Protein AF-A0A3B8NNG0-F1 (afdb_monomer_lite)

Structure (mmCIF, N/CA/C/O backbone):
data_AF-A0A3B8NNG0-F1
#
_entry.id   AF-A0A3B8NNG0-F1
#
loop_
_atom_site.group_PDB
_atom_site.id
_atom_site.type_symbol
_atom_site.label_atom_id
_atom_site.label_alt_id
_atom_site.label_comp_id
_atom_site.label_asym_id
_atom_site.label_entity_id
_atom_site.label_seq_id
_atom_site.pdbx_PDB_ins_code
_atom_site.Cartn_x
_atom_site.Cartn_y
_atom_site.Cartn_z
_atom_site.occupancy
_atom_site.B_iso_or_equiv
_atom_site.auth_seq_id
_atom_site.auth_comp_id
_atom_site.auth_asym_id
_atom_site.auth_atom_id
_atom_site.pdbx_PDB_model_num
ATOM 1 N N . MET A 1 1 ? 41.435 -42.156 -86.655 1.00 49.59 1 MET A N 1
ATOM 2 C CA . MET A 1 1 ? 41.659 -40.723 -86.369 1.00 49.59 1 MET A CA 1
ATOM 3 C C . MET A 1 1 ? 40.634 -40.320 -85.319 1.00 49.59 1 MET A C 1
ATOM 5 O O . MET A 1 1 ? 39.456 -40.258 -85.636 1.00 49.59 1 MET A O 1
ATOM 9 N N . VAL A 1 2 ? 41.050 -40.229 -84.053 1.00 47.47 2 VAL A N 1
ATOM 10 C CA . VAL A 1 2 ? 40.167 -40.000 -82.895 1.00 47.47 2 VAL A CA 1
ATOM 11 C C . VAL A 1 2 ? 40.320 -38.542 -82.480 1.00 47.47 2 VAL A C 1
ATOM 13 O O . VAL A 1 2 ? 41.427 -38.116 -82.165 1.00 47.47 2 VAL A O 1
ATOM 16 N N . ILE A 1 3 ? 39.230 -37.777 -82.520 1.00 56.38 3 ILE A N 1
ATOM 17 C CA . ILE A 1 3 ? 39.199 -36.381 -82.077 1.00 56.38 3 ILE A CA 1
ATOM 18 C C . ILE A 1 3 ? 38.691 -36.379 -80.633 1.00 56.38 3 ILE A C 1
ATOM 20 O O . ILE A 1 3 ? 37.530 -36.680 -80.375 1.00 56.38 3 ILE A O 1
ATOM 24 N N . VAL A 1 4 ? 39.588 -36.079 -79.694 1.00 58.12 4 VAL A N 1
ATOM 25 C CA . VAL A 1 4 ? 39.275 -35.877 -78.276 1.00 58.12 4 VAL A CA 1
ATOM 26 C C . VAL A 1 4 ? 38.881 -34.412 -78.090 1.00 58.12 4 VAL A C 1
ATOM 28 O O . VAL A 1 4 ? 39.732 -33.528 -78.148 1.00 58.12 4 VAL A O 1
ATOM 31 N N . THR A 1 5 ? 37.597 -34.134 -77.877 1.00 62.53 5 THR A N 1
ATOM 32 C CA . THR A 1 5 ? 37.122 -32.811 -77.447 1.00 62.53 5 THR A CA 1
ATOM 33 C C . THR A 1 5 ? 37.219 -32.706 -75.929 1.00 62.53 5 THR A C 1
ATOM 35 O O . THR A 1 5 ? 36.424 -33.300 -75.201 1.00 62.53 5 THR A O 1
ATOM 38 N N . LEU A 1 6 ? 38.227 -31.970 -75.455 1.00 58.72 6 LEU A N 1
ATOM 39 C CA . LEU A 1 6 ? 38.416 -31.632 -74.047 1.00 58.72 6 LEU A CA 1
ATOM 40 C C . LEU A 1 6 ? 37.311 -30.678 -73.572 1.00 58.72 6 LEU A C 1
ATOM 42 O O . LEU A 1 6 ? 37.131 -29.587 -74.107 1.00 58.72 6 LEU A O 1
ATOM 46 N N . SER A 1 7 ? 36.594 -31.133 -72.547 1.00 64.06 7 SER A N 1
ATOM 47 C CA . SER A 1 7 ? 35.610 -30.396 -71.757 1.00 64.06 7 SER A CA 1
ATOM 48 C C . SER A 1 7 ? 36.259 -29.203 -71.052 1.00 64.06 7 SER A C 1
ATOM 50 O O . SER A 1 7 ? 37.100 -29.384 -70.171 1.00 64.06 7 SER A O 1
ATOM 52 N N . SER A 1 8 ? 35.851 -27.985 -71.402 1.00 58.97 8 SER A N 1
ATOM 53 C CA . SER A 1 8 ? 36.206 -26.766 -70.677 1.00 58.97 8 SER A CA 1
ATOM 54 C C . SER A 1 8 ? 35.234 -26.540 -69.514 1.00 58.97 8 SER A C 1
ATOM 56 O O . SER A 1 8 ? 34.078 -26.164 -69.696 1.00 58.97 8 SER A O 1
ATOM 58 N N . SER A 1 9 ? 35.709 -26.775 -68.292 1.00 57.69 9 SER A N 1
ATOM 59 C CA . SER A 1 9 ? 34.995 -26.420 -67.061 1.00 57.69 9 SER A CA 1
ATOM 60 C C . SER A 1 9 ? 34.896 -24.893 -66.917 1.00 57.69 9 SER A C 1
ATOM 62 O O . SER A 1 9 ? 35.901 -24.209 -67.131 1.00 57.69 9 SER A O 1
ATOM 64 N N . PRO A 1 10 ? 33.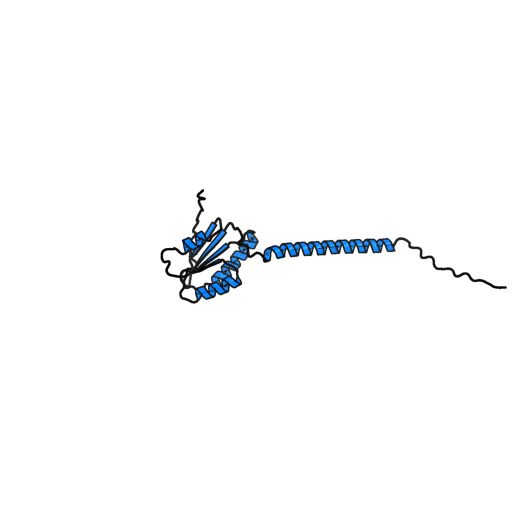743 -24.329 -66.510 1.00 59.00 10 PRO A N 1
ATOM 65 C CA . PRO A 1 10 ? 33.632 -22.900 -66.249 1.00 59.00 10 PRO A CA 1
ATOM 66 C C . PRO A 1 10 ? 34.405 -22.533 -64.977 1.00 59.00 10 PRO A C 1
ATOM 68 O O . PRO A 1 10 ? 34.094 -22.973 -63.869 1.00 59.00 10 PRO A O 1
ATOM 71 N N . THR A 1 11 ? 35.429 -21.704 -65.146 1.00 54.47 11 THR A N 1
ATOM 72 C CA . THR A 1 11 ? 36.164 -21.049 -64.068 1.00 54.47 11 THR A CA 1
ATOM 73 C C . THR A 1 11 ? 35.273 -19.992 -63.416 1.00 54.47 11 THR A C 1
ATOM 75 O O . THR A 1 11 ? 35.027 -18.921 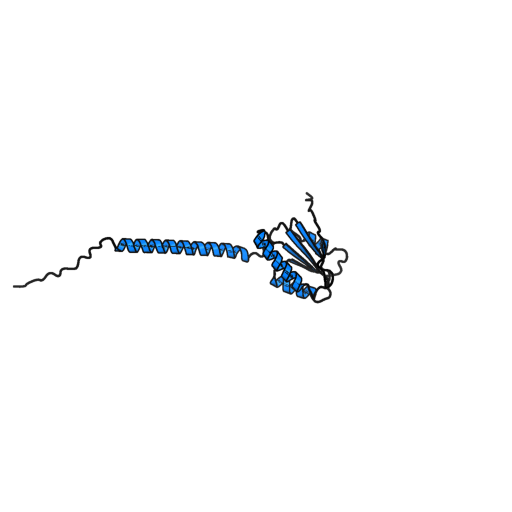-63.967 1.00 54.47 11 THR A O 1
ATOM 78 N N . TYR A 1 12 ? 34.780 -20.289 -62.213 1.00 56.84 12 TYR A N 1
ATOM 79 C CA . TYR A 1 12 ? 34.117 -19.310 -61.355 1.00 56.84 12 TYR A CA 1
ATOM 80 C C . TYR A 1 12 ? 35.138 -18.264 -60.894 1.00 56.84 12 TYR A C 1
ATOM 82 O O . TYR A 1 12 ? 35.870 -18.459 -59.924 1.00 56.84 12 TYR A O 1
ATOM 90 N N . THR A 1 13 ? 35.191 -17.129 -61.585 1.00 54.53 13 THR A N 1
ATOM 91 C CA . THR A 1 13 ? 35.918 -15.947 -61.119 1.00 54.53 13 THR A CA 1
ATOM 92 C C . THR A 1 13 ? 35.142 -15.315 -59.965 1.00 54.53 13 THR A C 1
ATOM 94 O O . THR A 1 13 ? 34.217 -14.524 -60.160 1.00 54.53 13 THR A O 1
ATOM 97 N N . ALA A 1 14 ? 35.512 -15.691 -58.742 1.00 57.53 14 ALA A N 1
ATOM 98 C CA . ALA A 1 14 ? 35.048 -15.089 -57.499 1.00 57.53 14 ALA A CA 1
ATOM 99 C C . ALA A 1 14 ? 35.607 -13.658 -57.352 1.00 57.53 14 ALA A C 1
ATOM 101 O O . ALA A 1 14 ? 36.616 -13.425 -56.694 1.00 57.53 14 ALA A O 1
ATOM 102 N N . GLY A 1 15 ? 34.964 -12.686 -58.001 1.00 57.84 15 GLY A N 1
ATOM 103 C CA . GLY A 1 15 ? 35.331 -11.270 -57.944 1.00 57.84 15 GLY A CA 1
ATOM 104 C C . GLY A 1 15 ? 34.451 -10.467 -56.982 1.00 57.84 15 GLY A C 1
ATOM 105 O O . GLY A 1 15 ? 33.388 -9.989 -57.368 1.00 57.84 15 GLY A O 1
ATOM 106 N N . GLY A 1 16 ? 34.899 -10.304 -55.733 1.00 59.53 16 GLY A N 1
ATOM 107 C CA . GLY A 1 16 ? 34.651 -9.140 -54.858 1.00 59.53 16 GLY A CA 1
ATOM 108 C C . GLY A 1 16 ? 33.242 -8.861 -54.302 1.00 59.53 16 GLY A C 1
ATOM 109 O O . GLY A 1 16 ? 33.132 -8.354 -53.189 1.00 59.53 16 GLY A O 1
ATOM 110 N N . ARG A 1 17 ? 32.152 -9.189 -55.004 1.00 64.06 17 ARG A N 1
ATOM 111 C CA . ARG A 1 17 ? 30.787 -8.813 -54.574 1.00 64.06 17 ARG A CA 1
ATOM 112 C C . ARG A 1 17 ? 30.231 -9.694 -53.454 1.00 64.06 17 ARG A C 1
ATOM 114 O O . ARG A 1 17 ? 29.550 -9.186 -52.571 1.00 64.06 17 ARG A O 1
ATOM 121 N N . GLY A 1 18 ? 30.561 -10.987 -53.445 1.00 70.50 18 GLY A N 1
ATOM 122 C CA . GLY A 1 18 ? 30.072 -11.929 -52.428 1.00 70.50 18 GLY A CA 1
ATOM 123 C C . GLY A 1 18 ? 30.550 -11.599 -51.011 1.00 70.50 18 GLY A C 1
ATOM 124 O O . GLY A 1 18 ? 29.766 -11.663 -50.069 1.00 70.50 18 GLY A O 1
ATOM 125 N N . GLY A 1 19 ? 31.805 -11.157 -50.864 1.00 78.81 19 GLY A N 1
ATOM 126 C CA . GLY A 1 19 ? 32.366 -10.784 -49.561 1.00 78.81 19 GLY A CA 1
ATOM 127 C C . GLY A 1 19 ? 31.661 -9.583 -48.927 1.00 78.81 19 GLY A C 1
ATOM 128 O O . GLY A 1 19 ? 31.424 -9.577 -47.722 1.00 78.81 19 GLY A O 1
ATOM 129 N N . PHE A 1 20 ? 31.245 -8.607 -49.741 1.00 84.06 20 PHE A N 1
ATOM 130 C CA . PHE A 1 20 ? 30.508 -7.436 -49.262 1.00 84.06 20 PHE A CA 1
ATOM 131 C C . PHE A 1 20 ? 29.119 -7.803 -48.720 1.00 84.06 20 PHE A C 1
ATOM 133 O O . PHE A 1 20 ? 28.742 -7.344 -47.645 1.00 84.06 20 PHE A O 1
ATOM 140 N N . PHE A 1 21 ? 28.376 -8.677 -49.410 1.00 84.56 21 PHE A N 1
ATOM 141 C CA . PHE A 1 21 ? 27.069 -9.140 -48.928 1.00 84.56 21 PHE A CA 1
ATOM 142 C C . PHE A 1 21 ? 27.178 -9.952 -47.635 1.00 84.56 21 PHE A C 1
ATOM 144 O O . PHE A 1 21 ? 26.344 -9.796 -46.745 1.00 84.56 21 PHE A O 1
ATOM 151 N N . VAL A 1 22 ? 28.207 -10.792 -47.505 1.00 87.94 22 VAL A N 1
ATOM 152 C CA . VAL A 1 22 ? 28.451 -11.556 -46.271 1.00 87.94 22 VAL A CA 1
ATOM 153 C C . VAL A 1 22 ? 28.799 -10.616 -45.116 1.00 87.94 22 VAL A C 1
ATOM 155 O O . VAL A 1 22 ? 28.235 -10.746 -44.032 1.00 87.94 22 VAL A O 1
ATOM 158 N N . PHE A 1 23 ? 29.658 -9.623 -45.357 1.00 89.75 23 PHE A N 1
ATOM 159 C CA . PHE A 1 23 ? 30.017 -8.620 -44.356 1.00 89.75 23 PHE A CA 1
ATOM 160 C C . PHE A 1 23 ? 28.809 -7.790 -43.899 1.00 89.75 23 PHE A C 1
ATOM 162 O O . PHE A 1 23 ? 28.593 -7.624 -42.700 1.00 89.75 23 PHE A O 1
ATOM 169 N N . LEU A 1 24 ? 27.982 -7.319 -44.837 1.00 93.19 24 LEU A N 1
ATOM 170 C CA . LEU A 1 24 ? 26.783 -6.540 -44.527 1.00 93.19 24 LEU A CA 1
ATOM 171 C C . LEU A 1 24 ? 25.772 -7.347 -43.699 1.00 93.19 24 LEU A C 1
ATOM 173 O O . LEU A 1 24 ? 25.219 -6.823 -42.735 1.00 93.19 24 LEU A O 1
ATOM 177 N N . ASN A 1 25 ? 25.560 -8.624 -44.035 1.00 91.75 25 ASN A N 1
ATOM 178 C CA . ASN A 1 25 ? 24.676 -9.503 -43.266 1.00 91.75 25 ASN A CA 1
ATOM 179 C C . ASN A 1 25 ? 25.205 -9.765 -41.850 1.00 91.75 25 ASN A C 1
ATOM 181 O O . ASN A 1 25 ? 24.426 -9.748 -40.900 1.00 91.75 25 ASN A O 1
ATOM 185 N N . LEU A 1 26 ? 26.519 -9.955 -41.686 1.00 95.50 26 LEU A N 1
ATOM 186 C CA . LEU A 1 26 ? 27.140 -10.103 -40.365 1.00 95.50 26 LEU A CA 1
ATOM 187 C C . LEU A 1 26 ? 26.980 -8.839 -39.514 1.00 95.50 26 LEU A C 1
ATOM 189 O O . LEU A 1 26 ? 26.654 -8.937 -38.332 1.00 95.50 26 LEU A O 1
ATOM 193 N N . LEU A 1 27 ? 27.150 -7.659 -40.115 1.00 96.31 27 LEU A N 1
ATOM 194 C CA . LEU A 1 27 ? 26.943 -6.382 -39.434 1.00 96.31 27 LEU A CA 1
ATOM 195 C C . LEU A 1 27 ? 25.486 -6.223 -38.974 1.00 96.31 27 LEU A C 1
ATOM 197 O O . LEU A 1 27 ? 25.236 -5.865 -37.825 1.00 96.31 27 LEU A O 1
ATOM 201 N N . LEU A 1 28 ? 24.524 -6.541 -39.845 1.00 95.94 28 LEU A N 1
ATOM 202 C CA . LEU A 1 28 ? 23.095 -6.489 -39.524 1.00 95.94 28 LEU A CA 1
ATOM 203 C C . LEU A 1 28 ? 22.722 -7.466 -38.404 1.00 95.94 28 LEU A C 1
ATOM 205 O O . LEU A 1 28 ? 22.000 -7.091 -37.481 1.00 95.94 28 LEU A O 1
ATOM 209 N N . ALA A 1 29 ? 23.252 -8.691 -38.448 1.00 96.50 29 ALA A N 1
ATOM 210 C CA . ALA A 1 29 ? 23.057 -9.682 -37.395 1.00 96.50 29 ALA A CA 1
ATOM 211 C C . ALA A 1 29 ? 23.638 -9.205 -36.053 1.00 96.50 29 ALA A C 1
ATOM 213 O O . ALA A 1 29 ? 22.982 -9.334 -35.019 1.00 96.50 29 ALA A O 1
ATOM 214 N N . ALA A 1 30 ? 24.825 -8.590 -36.059 1.00 96.62 30 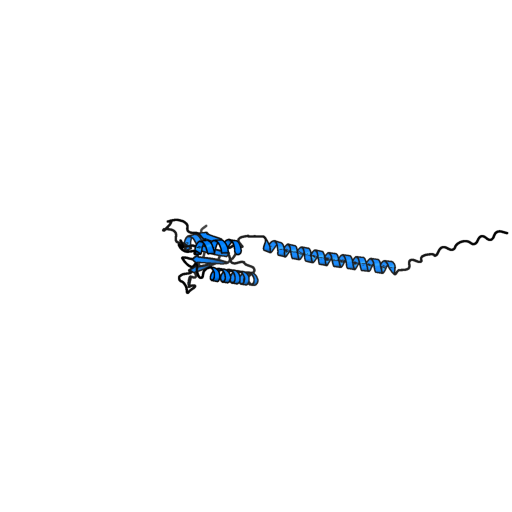ALA A N 1
ATOM 215 C CA . ALA A 1 30 ? 25.432 -8.020 -34.858 1.00 96.62 30 ALA A CA 1
ATOM 216 C C . ALA A 1 30 ? 24.602 -6.856 -34.283 1.00 96.62 30 ALA A C 1
ATOM 218 O O . ALA A 1 30 ? 24.352 -6.814 -33.078 1.00 96.62 30 ALA A O 1
ATOM 219 N N . CYS A 1 31 ? 24.111 -5.948 -35.134 1.00 97.19 31 CYS A N 1
ATOM 220 C CA . CYS A 1 31 ? 23.204 -4.876 -34.718 1.00 97.19 31 CYS A CA 1
ATOM 221 C C . CYS A 1 31 ? 21.900 -5.425 -34.123 1.00 97.19 31 CYS A C 1
ATOM 223 O O . CYS A 1 31 ? 21.453 -4.940 -33.085 1.00 97.19 31 CYS A O 1
ATOM 225 N N . TYR A 1 32 ? 21.312 -6.455 -34.736 1.00 97.31 32 TYR A N 1
ATOM 226 C CA . TYR A 1 32 ? 20.104 -7.097 -34.221 1.00 97.31 32 TYR A CA 1
ATOM 227 C C . TYR A 1 32 ? 20.332 -7.705 -32.830 1.00 97.31 32 TYR A C 1
ATOM 229 O O . TYR A 1 32 ? 19.544 -7.463 -31.917 1.00 97.31 32 TYR A O 1
ATOM 237 N N . LEU A 1 33 ? 21.445 -8.420 -32.632 1.00 96.69 33 LEU A N 1
ATOM 238 C CA . LEU A 1 33 ? 21.804 -8.986 -31.329 1.00 96.69 33 LEU A CA 1
ATOM 239 C C . LEU A 1 33 ? 22.003 -7.906 -30.258 1.00 96.69 33 LEU A C 1
ATOM 241 O O . LEU A 1 33 ? 21.565 -8.102 -29.127 1.00 96.69 33 LEU A O 1
ATOM 245 N N . LEU A 1 34 ? 22.596 -6.757 -30.600 1.00 96.19 34 LEU A N 1
ATOM 246 C CA . LEU A 1 34 ? 22.741 -5.627 -29.674 1.00 96.19 34 LEU A CA 1
ATOM 247 C C . LEU A 1 34 ? 21.390 -5.044 -29.247 1.00 96.19 34 LEU A C 1
ATOM 249 O O . LEU A 1 34 ? 21.195 -4.763 -28.065 1.00 96.19 34 LEU A O 1
ATOM 253 N N . VAL A 1 35 ? 20.450 -4.890 -30.184 1.00 96.75 35 VAL A N 1
ATOM 254 C CA . VAL A 1 35 ? 19.099 -4.395 -29.878 1.00 96.75 35 VAL A CA 1
ATOM 255 C C . VAL A 1 35 ? 18.354 -5.386 -28.989 1.00 96.75 35 VAL A C 1
ATOM 257 O O . VAL A 1 35 ? 17.804 -4.990 -27.964 1.00 96.75 35 VAL A O 1
ATOM 260 N N . VAL A 1 36 ? 18.380 -6.677 -29.332 1.00 96.25 36 VAL A N 1
ATOM 261 C CA . VAL A 1 36 ? 17.742 -7.729 -28.526 1.00 96.25 36 VAL A CA 1
ATOM 262 C C . VAL A 1 36 ? 18.365 -7.798 -27.132 1.00 96.25 36 VAL A C 1
ATOM 264 O O . VAL A 1 36 ? 17.638 -7.858 -26.144 1.00 96.25 36 VAL A O 1
ATOM 267 N N . TRP A 1 37 ? 19.691 -7.718 -27.021 1.00 95.88 37 TRP A N 1
ATOM 268 C CA . TRP A 1 37 ? 20.382 -7.687 -25.731 1.00 95.88 37 TRP A CA 1
ATOM 269 C C . TRP A 1 37 ? 19.997 -6.460 -24.895 1.00 95.88 37 TRP A C 1
ATOM 271 O O . TRP A 1 37 ? 19.741 -6.589 -23.698 1.00 95.88 37 TRP A O 1
ATOM 281 N N . GLY A 1 38 ? 19.888 -5.285 -25.523 1.00 94.12 38 GLY A N 1
ATOM 282 C CA . GLY A 1 38 ? 19.413 -4.063 -24.874 1.00 94.12 38 GLY A CA 1
ATOM 283 C C . GLY A 1 38 ? 17.979 -4.190 -24.363 1.00 94.12 38 GLY A C 1
ATOM 284 O O . GLY A 1 38 ? 17.708 -3.827 -23.220 1.00 94.12 38 GLY A O 1
ATOM 285 N N . LEU A 1 39 ? 17.082 -4.771 -25.164 1.00 92.50 39 LEU A N 1
ATOM 286 C CA . LEU A 1 39 ? 15.696 -5.027 -24.768 1.00 92.50 39 LEU A CA 1
ATOM 287 C C . LEU A 1 39 ? 15.609 -6.037 -23.623 1.00 92.50 39 LEU A C 1
ATOM 289 O O . LEU A 1 39 ? 14.893 -5.781 -22.664 1.00 92.50 39 LEU A O 1
ATOM 293 N N . ILE A 1 40 ? 16.373 -7.134 -23.664 1.00 91.44 40 ILE A N 1
ATOM 294 C CA . ILE A 1 40 ? 16.416 -8.118 -22.571 1.00 91.44 40 ILE A CA 1
ATOM 295 C C . ILE A 1 40 ? 16.915 -7.460 -21.285 1.00 91.44 40 ILE A C 1
ATOM 297 O O . ILE A 1 40 ? 16.286 -7.607 -20.240 1.00 91.44 40 ILE A O 1
ATOM 301 N N . ARG A 1 41 ? 18.010 -6.692 -21.349 1.00 88.75 41 ARG A N 1
ATOM 302 C CA . ARG A 1 41 ? 18.546 -5.985 -20.180 1.00 88.75 41 ARG A CA 1
ATOM 303 C C . ARG A 1 41 ? 17.521 -5.005 -19.608 1.00 88.75 41 ARG A C 1
ATOM 305 O O . ARG A 1 41 ? 17.306 -4.997 -18.401 1.00 88.75 41 ARG A O 1
ATOM 312 N N . PHE A 1 42 ? 16.866 -4.234 -20.474 1.00 82.50 42 PHE A N 1
ATOM 313 C CA . PHE A 1 42 ? 15.827 -3.281 -20.093 1.00 82.50 42 PHE A CA 1
ATOM 314 C C . PHE A 1 42 ? 14.610 -3.979 -19.466 1.00 82.50 42 PHE A C 1
ATOM 316 O O . PHE A 1 42 ? 14.116 -3.552 -18.426 1.00 82.50 42 PHE A O 1
ATOM 323 N N . SER A 1 43 ? 14.166 -5.099 -20.039 1.00 74.88 43 SER A N 1
ATOM 324 C CA . SER A 1 43 ? 13.073 -5.905 -19.490 1.00 74.88 43 SER A CA 1
ATOM 325 C C . SER A 1 43 ? 13.433 -6.540 -18.145 1.00 74.88 43 SER A C 1
ATOM 327 O O . SER A 1 43 ? 12.597 -6.543 -17.246 1.00 74.88 43 SER A O 1
ATOM 329 N N . CYS A 1 44 ? 14.663 -7.026 -17.958 1.00 73.31 44 CYS A N 1
ATOM 330 C CA . CYS A 1 44 ? 15.123 -7.552 -16.670 1.00 73.31 44 CYS A CA 1
ATOM 331 C C . CYS A 1 44 ? 15.229 -6.459 -15.596 1.00 73.31 44 CYS A C 1
ATOM 333 O O . CYS A 1 44 ? 14.887 -6.701 -14.439 1.00 73.31 44 CYS A O 1
ATOM 335 N N . GLU A 1 45 ? 15.668 -5.255 -15.968 1.00 71.25 45 GLU A N 1
ATOM 336 C CA . GLU A 1 45 ? 15.761 -4.110 -15.056 1.00 71.25 45 GLU A CA 1
ATOM 337 C C . GLU A 1 45 ? 14.371 -3.634 -14.596 1.00 71.25 45 GLU A C 1
ATOM 339 O O . GLU A 1 45 ? 14.180 -3.333 -13.419 1.00 71.25 45 GLU A O 1
ATOM 344 N N . ILE A 1 46 ? 13.371 -3.675 -15.484 1.00 62.06 46 ILE A N 1
ATOM 345 C CA . ILE A 1 46 ? 11.969 -3.385 -15.141 1.00 62.06 46 ILE A CA 1
ATOM 346 C C . ILE A 1 46 ? 11.338 -4.516 -14.312 1.00 62.06 46 ILE A C 1
ATOM 348 O O . ILE A 1 46 ? 10.624 -4.240 -13.348 1.00 62.06 46 ILE A O 1
ATOM 352 N N . ALA A 1 47 ? 11.609 -5.785 -14.635 1.00 57.41 47 ALA A N 1
ATOM 353 C CA . ALA A 1 47 ? 11.050 -6.929 -13.908 1.00 57.41 47 ALA A CA 1
ATOM 354 C C . ALA A 1 47 ? 11.523 -6.980 -12.443 1.00 57.41 47 ALA A C 1
ATOM 356 O O . ALA A 1 47 ? 10.730 -7.262 -11.545 1.00 57.41 47 ALA A O 1
ATOM 357 N N . GLY A 1 48 ? 12.778 -6.599 -12.175 1.00 51.12 48 GLY A N 1
ATOM 358 C CA . GLY A 1 48 ? 13.306 -6.489 -10.811 1.00 51.12 48 GLY A CA 1
ATOM 359 C C . GLY A 1 48 ? 12.603 -5.435 -9.942 1.00 51.12 48 GLY A C 1
ATOM 360 O O . GLY A 1 48 ? 12.679 -5.514 -8.715 1.00 51.12 48 GLY A O 1
ATOM 361 N N . PHE A 1 49 ? 11.899 -4.481 -10.561 1.00 52.19 49 PHE A N 1
ATOM 362 C CA . PHE A 1 49 ? 11.110 -3.450 -9.882 1.00 52.19 49 PHE A CA 1
ATOM 363 C C . PHE A 1 49 ? 9.704 -3.933 -9.488 1.00 52.19 49 PHE A C 1
ATOM 365 O O . PHE A 1 49 ? 9.104 -3.361 -8.581 1.00 52.19 49 PHE A O 1
ATOM 372 N N . LEU A 1 50 ? 9.178 -4.978 -10.143 1.00 49.94 50 LEU A N 1
ATOM 373 C CA . LEU A 1 50 ? 7.814 -5.474 -9.918 1.00 49.94 50 LEU A CA 1
ATOM 374 C C . LEU A 1 50 ? 7.714 -6.563 -8.836 1.00 49.94 50 LEU A C 1
ATOM 376 O O . LEU A 1 50 ? 6.650 -6.730 -8.249 1.00 49.94 50 LEU A O 1
ATOM 380 N N . GLU A 1 51 ? 8.788 -7.310 -8.566 1.00 46.06 51 GLU A N 1
ATOM 381 C CA . GLU A 1 51 ? 8.699 -8.539 -7.754 1.00 46.06 51 GLU A CA 1
ATOM 382 C C . GLU A 1 51 ? 9.012 -8.390 -6.267 1.00 46.06 51 GLU A C 1
ATOM 384 O O . GLU A 1 51 ? 8.812 -9.329 -5.496 1.00 46.06 51 GLU A O 1
ATOM 389 N N . LYS A 1 52 ? 9.486 -7.236 -5.805 1.00 39.84 52 LYS A N 1
ATOM 390 C CA . LYS A 1 52 ? 9.819 -7.103 -4.389 1.00 39.84 52 LYS A CA 1
ATOM 391 C C . LYS A 1 52 ? 8.702 -6.376 -3.666 1.00 39.84 52 LYS A C 1
ATOM 393 O O . LYS A 1 52 ? 8.666 -5.151 -3.651 1.00 39.84 52 LYS A O 1
ATOM 398 N N . GLY A 1 53 ? 7.904 -7.150 -2.926 1.00 44.00 53 GLY A N 1
ATOM 399 C CA . GLY A 1 53 ? 7.236 -6.726 -1.686 1.00 44.00 53 GLY A CA 1
ATOM 400 C C . GLY A 1 53 ? 8.233 -6.268 -0.607 1.00 44.00 53 GLY A C 1
ATOM 401 O O . GLY A 1 53 ? 8.084 -6.572 0.572 1.00 44.00 53 GLY A O 1
ATOM 402 N N . ALA A 1 54 ? 9.299 -5.583 -1.020 1.00 40.56 54 ALA A N 1
ATOM 403 C CA . ALA A 1 54 ? 10.210 -4.883 -0.158 1.00 40.56 54 ALA A CA 1
ATOM 404 C C . ALA A 1 54 ? 9.445 -3.682 0.367 1.00 40.56 54 ALA A C 1
ATOM 406 O O . ALA A 1 54 ? 9.081 -2.806 -0.411 1.00 40.56 54 ALA A O 1
ATOM 407 N N . ILE A 1 55 ? 9.230 -3.667 1.681 1.00 46.94 55 ILE A N 1
ATOM 408 C CA . ILE A 1 55 ? 8.885 -2.477 2.452 1.00 46.94 55 ILE A CA 1
ATOM 409 C C . ILE A 1 55 ? 9.898 -1.407 2.021 1.00 46.94 55 ILE A C 1
ATOM 411 O O . ILE A 1 55 ? 11.084 -1.515 2.363 1.00 46.94 55 ILE A O 1
ATOM 415 N N . PRO A 1 56 ? 9.501 -0.452 1.165 1.00 51.03 56 PRO A N 1
ATOM 416 C CA . PRO A 1 56 ? 10.441 0.506 0.632 1.00 51.03 56 PRO A CA 1
ATOM 417 C C . PRO A 1 56 ? 10.898 1.349 1.822 1.00 51.03 56 PRO A C 1
ATOM 419 O O . PRO A 1 56 ? 10.078 1.888 2.560 1.00 51.03 56 PRO A O 1
ATOM 422 N N . LYS A 1 57 ? 12.212 1.406 2.071 1.00 47.53 57 LYS A N 1
ATOM 423 C CA . LYS A 1 57 ? 12.792 2.300 3.082 1.00 47.53 57 LYS A CA 1
ATOM 424 C C . LYS A 1 57 ? 12.523 3.729 2.631 1.00 47.53 57 LYS A C 1
ATOM 426 O O . LYS A 1 57 ? 13.313 4.286 1.875 1.00 47.53 57 LYS A O 1
ATOM 431 N N . THR A 1 58 ? 11.394 4.290 3.028 1.00 55.81 58 THR A N 1
ATOM 432 C CA . THR A 1 58 ? 10.937 5.580 2.518 1.00 55.81 58 THR A CA 1
ATOM 433 C C . THR A 1 58 ? 11.095 6.686 3.521 1.00 55.81 58 THR A C 1
ATOM 435 O O . THR A 1 58 ? 11.114 6.474 4.732 1.00 55.81 58 THR A O 1
ATOM 438 N N . GLY A 1 59 ? 11.243 7.908 3.013 1.00 66.00 59 GLY A N 1
ATOM 439 C CA . GLY A 1 59 ? 11.189 9.098 3.843 1.00 66.00 59 GLY A CA 1
ATOM 440 C C . GLY A 1 59 ? 9.819 9.308 4.489 1.00 66.00 59 GLY A C 1
ATOM 441 O O . GLY A 1 59 ? 9.757 10.001 5.503 1.00 66.00 59 GLY A O 1
ATOM 442 N N . THR A 1 60 ? 8.749 8.701 3.962 1.00 76.88 60 THR A N 1
ATOM 443 C CA . THR A 1 60 ? 7.368 9.050 4.310 1.00 76.88 60 THR A CA 1
ATOM 444 C C . THR A 1 60 ? 6.470 7.831 4.542 1.00 76.88 60 THR A C 1
ATOM 446 O O . THR A 1 60 ? 6.258 7.036 3.628 1.00 76.88 60 THR A O 1
ATOM 449 N N . SER A 1 61 ? 5.873 7.748 5.733 1.00 85.88 61 SER A N 1
ATOM 450 C CA . SER A 1 61 ? 4.815 6.790 6.081 1.00 85.88 61 SER A CA 1
ATOM 451 C C . SER A 1 61 ? 3.461 7.506 6.182 1.00 85.88 61 SER A C 1
ATOM 453 O O . SER A 1 61 ? 3.341 8.572 6.787 1.00 85.88 61 SER A O 1
ATOM 455 N N . LEU A 1 62 ? 2.426 6.928 5.584 1.00 88.06 62 LEU A N 1
ATOM 456 C CA . LEU A 1 62 ? 1.036 7.360 5.663 1.00 88.06 62 LEU A CA 1
ATOM 457 C C . LEU A 1 62 ? 0.304 6.411 6.611 1.00 88.06 62 LEU A C 1
ATOM 459 O O . LEU A 1 62 ? 0.157 5.226 6.314 1.00 88.06 62 LEU A O 1
ATOM 463 N N . LEU A 1 63 ? -0.148 6.936 7.744 1.00 89.62 63 LEU A N 1
ATOM 464 C CA . LEU A 1 63 ? -0.845 6.187 8.778 1.00 89.62 63 LEU A CA 1
ATOM 465 C C . LEU A 1 63 ? -2.335 6.528 8.763 1.00 89.62 63 LEU A C 1
ATOM 467 O O . LEU A 1 63 ? -2.708 7.685 8.943 1.00 89.62 63 LEU A O 1
ATOM 471 N N . PHE A 1 64 ? -3.195 5.530 8.598 1.00 90.19 64 PHE A N 1
ATOM 472 C CA . PHE A 1 64 ? -4.647 5.690 8.617 1.00 90.19 64 PHE A CA 1
ATOM 473 C C . PHE A 1 64 ? -5.231 4.950 9.810 1.00 90.19 64 PHE A C 1
ATOM 475 O O . PHE A 1 64 ? -5.058 3.744 9.918 1.00 90.19 64 PHE A O 1
ATOM 482 N N . VAL A 1 65 ? -5.945 5.651 10.687 1.00 90.56 65 VAL A N 1
ATOM 483 C CA . VAL A 1 65 ? -6.711 5.024 11.773 1.00 90.56 65 VAL A CA 1
ATOM 484 C C . VAL A 1 65 ? -8.182 5.023 11.378 1.00 90.56 65 VAL A C 1
ATOM 486 O O . VAL A 1 65 ? -8.745 6.080 11.069 1.00 90.56 65 VAL A O 1
ATOM 489 N N . VAL A 1 66 ? -8.787 3.839 11.365 1.00 89.88 66 VAL A N 1
ATOM 490 C CA . VAL A 1 66 ? -10.129 3.588 10.831 1.00 89.88 66 VAL A CA 1
ATOM 491 C C . VAL A 1 66 ? -10.981 2.904 11.890 1.00 89.88 66 VAL A C 1
ATOM 493 O O . VAL A 1 66 ? -10.508 2.007 12.578 1.00 89.88 66 VAL A O 1
ATOM 496 N N . ARG A 1 67 ? -12.241 3.335 12.012 1.00 89.06 67 ARG A N 1
ATOM 497 C CA . ARG A 1 67 ? -13.239 2.690 12.868 1.00 89.06 67 ARG A CA 1
ATOM 498 C C . ARG A 1 67 ? -14.636 2.809 12.280 1.00 89.06 67 ARG A C 1
ATOM 500 O O . ARG A 1 67 ? -15.110 3.930 12.069 1.00 89.06 67 ARG A O 1
ATOM 507 N N . ASN A 1 68 ? -15.299 1.676 12.067 1.00 89.25 68 ASN A N 1
ATOM 508 C CA . ASN A 1 68 ? -16.676 1.584 11.574 1.00 89.25 68 ASN A CA 1
ATOM 509 C C . ASN A 1 68 ? -16.928 2.418 10.297 1.00 89.25 68 ASN A C 1
ATOM 511 O O . ASN A 1 68 ? -17.764 3.325 10.294 1.00 89.25 68 ASN A O 1
ATOM 515 N N . GLN A 1 69 ? -16.133 2.196 9.243 1.00 87.94 69 GLN A N 1
ATOM 516 C CA . GLN A 1 69 ? -16.180 2.953 7.981 1.00 87.94 69 GLN A CA 1
ATOM 517 C C . GLN A 1 69 ? -16.436 2.069 6.747 1.00 87.94 69 GLN A C 1
ATOM 519 O O . GLN A 1 69 ? -15.964 2.404 5.654 1.00 87.94 69 GLN A O 1
ATOM 524 N N . ALA A 1 70 ? -17.196 0.976 6.878 1.00 87.12 70 ALA A N 1
ATOM 525 C CA . ALA A 1 70 ? -17.417 0.015 5.791 1.00 87.12 70 ALA A CA 1
ATOM 526 C C . ALA A 1 70 ? -17.880 0.677 4.476 1.00 87.12 70 ALA A C 1
ATOM 528 O O . ALA A 1 70 ? -17.378 0.360 3.398 1.00 87.12 70 ALA A O 1
ATOM 529 N N . CYS A 1 71 ? -18.756 1.684 4.563 1.00 84.56 71 CYS A N 1
ATOM 530 C CA . CYS A 1 71 ? -19.351 2.349 3.400 1.00 84.56 71 CYS A CA 1
ATOM 531 C C . CYS A 1 71 ? -18.357 3.141 2.530 1.00 84.56 71 CYS A C 1
ATOM 533 O O . CYS A 1 71 ? -18.589 3.311 1.334 1.00 84.56 71 CYS A O 1
ATOM 535 N N . PHE A 1 72 ? -17.273 3.674 3.107 1.00 85.94 72 PHE A N 1
ATOM 536 C CA . PHE A 1 72 ? -16.380 4.612 2.405 1.00 85.94 72 PHE A CA 1
ATOM 537 C C . PHE A 1 72 ? -14.922 4.151 2.343 1.00 85.94 72 PHE A C 1
ATOM 539 O O . PHE A 1 72 ? -14.174 4.609 1.473 1.00 85.94 72 PHE A O 1
ATOM 546 N N . ILE A 1 73 ? -14.514 3.215 3.206 1.00 89.44 73 ILE A N 1
ATOM 547 C CA . ILE A 1 73 ? -13.119 2.778 3.321 1.00 89.44 73 ILE A CA 1
ATOM 548 C C . ILE A 1 73 ? -12.552 2.259 1.997 1.00 89.44 73 ILE A C 1
ATOM 550 O O . ILE A 1 73 ? -11.418 2.579 1.638 1.00 89.44 73 ILE A O 1
ATOM 554 N N . GLU A 1 74 ? -13.363 1.556 1.204 1.00 89.31 74 GLU A N 1
ATOM 555 C CA . GLU A 1 74 ? -12.947 1.074 -0.112 1.00 89.31 74 GLU A CA 1
ATOM 556 C C . GLU A 1 74 ? -12.586 2.223 -1.062 1.00 89.31 74 GLU A C 1
ATOM 558 O O . GLU A 1 74 ? -11.565 2.174 -1.754 1.00 89.31 74 GLU A O 1
ATOM 563 N N . THR A 1 75 ? -13.392 3.284 -1.075 1.00 88.62 75 THR A N 1
ATOM 564 C CA . THR A 1 75 ? -13.148 4.450 -1.930 1.00 88.62 75 THR A CA 1
ATOM 565 C C . THR A 1 75 ? -11.907 5.212 -1.475 1.00 88.62 75 THR A C 1
ATOM 567 O O . THR A 1 75 ? -11.107 5.632 -2.314 1.00 88.62 75 THR A O 1
ATOM 570 N N . VAL A 1 76 ? -11.712 5.365 -0.160 1.00 89.06 76 VAL A N 1
ATOM 571 C CA . VAL A 1 76 ? -10.520 6.023 0.399 1.00 89.06 76 VAL A CA 1
ATOM 572 C C . VAL A 1 76 ? -9.266 5.266 0.017 1.00 89.06 76 VAL A C 1
ATOM 574 O O . VAL A 1 76 ? -8.356 5.866 -0.542 1.00 89.06 76 VAL A O 1
ATOM 577 N N . ILE A 1 77 ? -9.225 3.954 0.248 1.00 89.12 77 ILE A N 1
ATOM 578 C CA . ILE A 1 77 ? -8.034 3.150 -0.038 1.00 89.12 77 ILE A CA 1
ATOM 579 C C . ILE A 1 77 ? -7.709 3.176 -1.525 1.00 89.12 77 ILE A C 1
ATOM 581 O O . ILE A 1 77 ? -6.554 3.380 -1.886 1.00 89.12 77 ILE A O 1
ATOM 585 N N . ARG A 1 78 ? -8.712 3.070 -2.405 1.00 88.38 78 ARG A N 1
ATOM 586 C CA . ARG A 1 78 ? -8.496 3.206 -3.854 1.00 88.38 78 ARG A CA 1
ATOM 587 C C . ARG A 1 78 ? -7.845 4.545 -4.208 1.00 88.38 78 ARG A C 1
ATOM 589 O O . ARG A 1 78 ? -6.908 4.566 -5.003 1.00 88.38 78 ARG A O 1
ATOM 596 N N . LYS A 1 79 ? -8.298 5.647 -3.602 1.00 88.69 79 LYS A N 1
ATOM 597 C CA . LYS A 1 79 ? -7.706 6.979 -3.804 1.00 88.69 79 LYS A CA 1
ATOM 598 C C . LYS A 1 79 ? -6.302 7.088 -3.215 1.00 88.69 79 LYS A C 1
ATOM 600 O O . LYS A 1 79 ? -5.432 7.644 -3.871 1.00 88.69 79 LYS A O 1
ATOM 605 N N . VAL A 1 80 ? -6.069 6.551 -2.019 1.00 86.50 80 VAL A N 1
ATOM 606 C CA . VAL A 1 80 ? -4.759 6.569 -1.350 1.00 86.50 80 VAL A CA 1
ATOM 607 C C . VAL A 1 80 ? -3.737 5.771 -2.146 1.00 86.50 80 VAL A C 1
ATOM 609 O O . VAL A 1 80 ? -2.639 6.261 -2.366 1.00 86.50 80 VAL A O 1
ATOM 612 N N . VAL A 1 81 ? -4.096 4.586 -2.640 1.00 85.75 81 VAL A N 1
ATOM 613 C CA . VAL A 1 81 ? -3.211 3.766 -3.477 1.00 85.75 81 VAL A CA 1
ATOM 614 C C . VAL A 1 81 ? -2.930 4.459 -4.809 1.00 85.75 81 VAL A C 1
ATOM 616 O O . VAL A 1 81 ? -1.776 4.530 -5.228 1.00 85.75 81 VAL A O 1
ATOM 619 N N . ALA A 1 82 ? -3.953 5.033 -5.452 1.00 85.19 82 ALA A N 1
ATOM 620 C CA . ALA A 1 82 ? -3.756 5.823 -6.666 1.00 85.19 82 ALA A CA 1
ATOM 621 C C . ALA A 1 82 ? -2.811 7.009 -6.407 1.00 85.19 82 ALA A C 1
ATOM 623 O O . ALA A 1 82 ? -1.865 7.232 -7.158 1.00 85.19 82 ALA A O 1
ATOM 624 N N . PHE A 1 83 ? -3.001 7.722 -5.301 1.00 83.25 83 PHE A N 1
ATOM 625 C CA . PHE A 1 83 ? -2.149 8.836 -4.907 1.00 83.25 83 PHE A CA 1
ATOM 626 C C . PHE A 1 83 ? -0.713 8.398 -4.578 1.00 83.25 83 PHE A C 1
ATOM 628 O O . PHE A 1 83 ? 0.237 9.013 -5.055 1.00 83.25 83 PHE A O 1
ATOM 635 N N . ALA A 1 84 ? -0.536 7.299 -3.845 1.00 80.50 84 ALA A N 1
ATOM 636 C CA . ALA A 1 84 ? 0.766 6.705 -3.556 1.00 80.50 84 ALA A CA 1
ATOM 637 C C . ALA A 1 84 ? 1.506 6.304 -4.842 1.00 80.50 84 ALA A C 1
ATOM 639 O O . ALA A 1 84 ? 2.705 6.555 -4.967 1.00 80.50 84 ALA A O 1
ATOM 640 N N . SER A 1 85 ? 0.787 5.756 -5.828 1.00 79.81 85 SER A N 1
ATOM 641 C CA . SER A 1 85 ? 1.356 5.420 -7.138 1.00 79.81 85 SER A CA 1
ATOM 642 C C . SER A 1 85 ? 1.819 6.662 -7.912 1.00 79.81 85 SER A C 1
ATOM 644 O O . SER A 1 85 ? 2.893 6.644 -8.512 1.00 79.81 85 SER A O 1
ATOM 646 N N . LEU A 1 86 ? 1.073 7.771 -7.827 1.00 79.94 86 LEU A N 1
ATOM 647 C CA . LEU A 1 86 ? 1.456 9.049 -8.434 1.00 79.94 86 LEU A CA 1
ATOM 648 C C . LEU A 1 86 ? 2.694 9.649 -7.754 1.00 79.94 86 LEU A C 1
ATOM 650 O O . LEU A 1 86 ? 3.609 10.110 -8.435 1.00 79.94 86 LEU A O 1
ATOM 654 N N . ILE A 1 87 ? 2.761 9.602 -6.418 1.00 73.50 87 ILE A N 1
ATOM 655 C CA . ILE A 1 87 ? 3.939 10.061 -5.668 1.00 73.50 87 ILE A CA 1
ATOM 656 C C . ILE A 1 87 ? 5.166 9.228 -6.031 1.00 73.50 87 ILE A C 1
ATOM 658 O O . ILE A 1 87 ? 6.237 9.793 -6.231 1.00 73.50 87 ILE A O 1
ATOM 662 N N . SER A 1 88 ? 5.021 7.908 -6.154 1.00 70.75 88 SER A N 1
ATOM 663 C CA . SER A 1 88 ? 6.128 7.026 -6.526 1.00 70.75 88 SER A CA 1
ATOM 664 C C . SER A 1 88 ? 6.738 7.407 -7.879 1.00 70.75 88 SER A C 1
ATOM 666 O O . SER A 1 88 ? 7.963 7.482 -7.995 1.00 70.75 88 SER A O 1
ATOM 668 N N . GLN A 1 89 ? 5.902 7.732 -8.872 1.00 74.00 89 GLN A N 1
ATOM 669 C CA . GLN A 1 89 ? 6.372 8.205 -10.179 1.00 74.00 89 GLN A CA 1
ATOM 670 C C . GLN A 1 89 ? 7.120 9.542 -10.086 1.00 74.00 89 GLN A C 1
ATOM 672 O O . GLN A 1 89 ? 8.103 9.743 -10.798 1.00 74.00 89 GLN A O 1
ATOM 677 N N . ALA A 1 90 ? 6.682 10.443 -9.204 1.00 69.88 90 ALA A N 1
ATOM 678 C CA . ALA A 1 90 ? 7.272 11.771 -9.057 1.00 69.88 90 ALA A CA 1
ATOM 679 C C . ALA A 1 90 ? 8.547 11.789 -8.191 1.00 69.88 90 ALA A C 1
ATOM 681 O O . ALA A 1 90 ? 9.503 12.490 -8.512 1.00 69.88 90 ALA A O 1
ATOM 682 N N . SER A 1 91 ? 8.570 11.034 -7.089 1.00 62.50 91 SER A N 1
ATOM 683 C CA . SER A 1 91 ? 9.574 11.153 -6.022 1.00 62.50 91 SER A CA 1
ATOM 684 C C . SER A 1 91 ? 10.606 10.020 -6.001 1.00 62.50 91 SER A C 1
ATOM 686 O O . SER A 1 91 ? 11.509 10.063 -5.168 1.00 62.50 91 SER A O 1
ATOM 688 N N . ARG A 1 92 ? 10.478 8.991 -6.857 1.00 63.34 92 ARG A N 1
ATOM 689 C CA . ARG A 1 92 ? 11.272 7.735 -6.825 1.00 63.34 92 ARG A CA 1
ATOM 690 C C . ARG A 1 92 ? 11.250 6.981 -5.480 1.00 63.34 92 ARG A C 1
ATOM 692 O O . ARG A 1 92 ? 11.895 5.945 -5.356 1.00 63.34 92 ARG A O 1
ATOM 699 N N . GLU A 1 93 ? 10.485 7.456 -4.498 1.00 68.31 93 GLU A N 1
ATOM 700 C CA . GLU A 1 93 ? 10.258 6.836 -3.193 1.00 68.31 93 GLU A CA 1
ATOM 701 C C . GLU A 1 93 ? 8.775 6.450 -3.072 1.00 68.31 93 GLU A C 1
ATOM 703 O O . GLU A 1 93 ? 7.885 7.231 -3.408 1.00 68.31 93 GLU A O 1
ATOM 708 N N . LEU A 1 94 ? 8.503 5.227 -2.613 1.00 70.00 94 LEU A N 1
ATOM 709 C CA . LEU A 1 94 ? 7.154 4.667 -2.458 1.00 70.00 94 LEU A CA 1
ATOM 710 C C . LEU A 1 94 ? 6.615 4.890 -1.036 1.00 70.00 94 LEU A C 1
ATOM 712 O O . LEU A 1 94 ? 7.058 4.191 -0.134 1.00 70.00 94 LEU A O 1
ATOM 716 N N . PRO A 1 95 ? 5.660 5.796 -0.782 1.00 77.56 95 PRO A N 1
ATOM 717 C CA . PRO A 1 95 ? 5.188 6.021 0.583 1.00 77.56 95 PRO A CA 1
ATOM 718 C C . PRO A 1 95 ? 4.681 4.716 1.218 1.00 77.56 95 PRO A C 1
ATOM 720 O O . PRO A 1 95 ? 3.935 3.956 0.599 1.00 77.56 95 PRO A O 1
ATOM 723 N N . GLU A 1 96 ? 5.102 4.454 2.454 1.00 85.25 96 GLU A N 1
ATOM 724 C CA . GLU A 1 96 ? 4.634 3.297 3.217 1.00 85.25 96 GLU A CA 1
ATOM 725 C C . GLU A 1 96 ? 3.193 3.565 3.658 1.00 85.25 96 GLU A C 1
ATOM 727 O O . GLU A 1 96 ? 2.931 4.592 4.275 1.00 85.25 96 GLU A O 1
ATOM 732 N N . VAL A 1 97 ? 2.248 2.676 3.348 1.00 88.31 97 VAL A N 1
ATOM 733 C CA . VAL A 1 97 ? 0.845 2.835 3.762 1.00 88.31 97 VAL A CA 1
ATOM 734 C C . VAL A 1 97 ? 0.541 1.844 4.876 1.00 88.31 97 VAL A C 1
ATOM 736 O O . VAL A 1 97 ? 0.583 0.631 4.661 1.00 88.31 97 VAL A O 1
ATOM 739 N N . ILE A 1 98 ? 0.222 2.371 6.057 1.00 89.56 98 ILE A N 1
ATOM 740 C CA . ILE A 1 98 ? -0.166 1.605 7.242 1.00 89.56 98 ILE A CA 1
ATOM 741 C C . ILE A 1 98 ? -1.599 1.979 7.597 1.00 89.56 98 ILE A C 1
ATOM 743 O O . ILE A 1 98 ? -1.929 3.155 7.754 1.00 89.56 98 ILE A O 1
ATOM 747 N N . ILE A 1 99 ? -2.457 0.977 7.729 1.00 91.25 99 ILE A N 1
ATOM 748 C CA . ILE A 1 99 ? -3.857 1.134 8.108 1.00 91.25 99 ILE A CA 1
ATOM 749 C C . ILE A 1 99 ? -4.077 0.388 9.416 1.00 91.25 99 ILE A C 1
ATOM 751 O O . ILE A 1 99 ? -3.711 -0.778 9.533 1.00 91.25 99 ILE A O 1
ATOM 755 N N . ILE A 1 100 ? -4.670 1.062 10.393 1.00 91.25 100 ILE A N 1
ATOM 756 C CA . ILE A 1 100 ? -5.023 0.507 11.693 1.00 91.25 100 ILE A CA 1
ATOM 757 C C . ILE A 1 100 ? -6.535 0.451 11.798 1.00 91.25 100 ILE A C 1
ATOM 759 O O . ILE A 1 100 ? -7.203 1.478 11.654 1.00 91.25 100 ILE A O 1
ATOM 763 N N . ASP A 1 101 ? -7.051 -0.735 12.086 1.00 90.56 101 ASP A N 1
ATOM 764 C CA . ASP A 1 101 ? -8.444 -0.927 12.461 1.00 90.56 101 ASP A CA 1
ATOM 765 C C . ASP A 1 101 ? -8.595 -0.820 13.988 1.00 90.56 101 ASP A C 1
ATOM 767 O O . ASP A 1 101 ? -8.057 -1.646 14.727 1.00 90.56 101 ASP A O 1
ATOM 771 N N . ASP A 1 102 ? -9.292 0.219 14.460 1.00 89.56 102 ASP A N 1
ATOM 772 C CA . ASP A 1 102 ? -9.567 0.490 15.881 1.00 89.56 102 ASP A CA 1
ATOM 773 C C . ASP A 1 102 ? -10.864 -0.202 16.319 1.00 89.56 102 ASP A C 1
ATOM 775 O O . ASP A 1 102 ? -11.898 0.443 16.515 1.00 89.56 102 ASP A O 1
ATOM 779 N N . HIS A 1 103 ? -10.806 -1.530 16.449 1.00 87.38 103 HIS A N 1
ATOM 780 C CA . HIS A 1 103 ? -11.913 -2.363 16.931 1.00 87.38 103 HIS A CA 1
ATOM 781 C C . HIS A 1 103 ? -13.230 -2.114 16.178 1.00 87.38 103 HIS A C 1
ATOM 783 O O . HIS A 1 103 ? -14.271 -1.845 16.792 1.00 87.38 103 HIS A O 1
ATOM 789 N N . SER A 1 104 ? -13.191 -2.162 14.844 1.00 86.44 104 SER A N 1
ATOM 790 C CA . SER A 1 104 ? -14.416 -2.031 14.060 1.00 86.44 104 SER A CA 1
ATOM 791 C C . SER A 1 104 ? -15.353 -3.213 14.321 1.00 86.44 104 SER A C 1
ATOM 793 O O . SER A 1 104 ? -14.928 -4.362 14.411 1.00 86.44 104 SER A O 1
ATOM 795 N N . THR A 1 105 ? -16.644 -2.920 14.451 1.00 86.69 105 THR A N 1
ATOM 796 C CA . THR A 1 105 ? -17.712 -3.903 14.696 1.00 86.69 105 THR A CA 1
ATOM 797 C C . THR A 1 105 ? -18.585 -4.145 13.463 1.00 86.69 105 THR A C 1
ATOM 799 O O . THR A 1 105 ? -19.541 -4.911 13.535 1.00 86.69 105 THR A O 1
ATOM 802 N N . ASP A 1 106 ? -18.321 -3.431 12.369 1.00 88.88 106 ASP A N 1
ATOM 803 C CA . ASP A 1 106 ? -19.013 -3.546 11.083 1.00 88.88 106 ASP A CA 1
ATOM 804 C C . ASP A 1 106 ? -18.208 -4.408 10.087 1.00 88.88 106 ASP A C 1
ATOM 806 O O . ASP A 1 106 ? -17.308 -5.144 10.478 1.00 88.88 106 ASP A O 1
ATOM 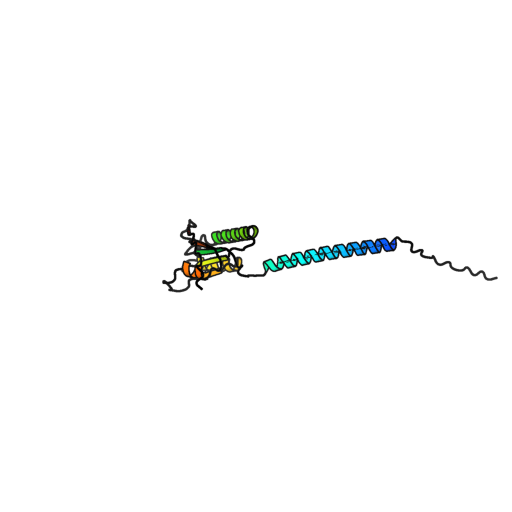810 N N . GLU A 1 107 ? -18.515 -4.317 8.789 1.00 91.19 107 GL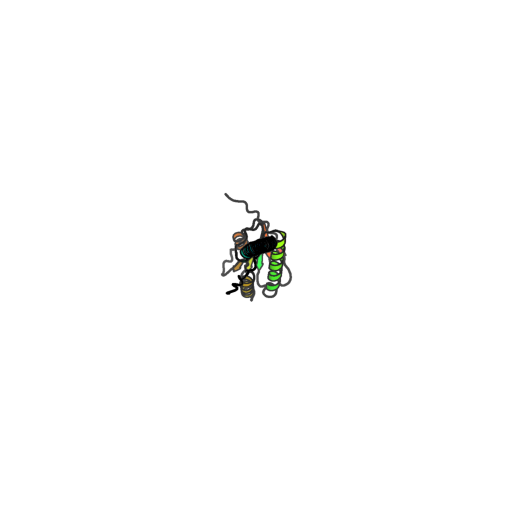U A N 1
ATOM 811 C CA . GLU A 1 107 ? -17.810 -5.039 7.713 1.00 91.19 107 GLU A CA 1
ATOM 812 C C . GLU A 1 107 ? -16.435 -4.426 7.349 1.00 91.19 107 GLU A C 1
ATOM 814 O O . GLU A 1 107 ? -15.732 -4.929 6.469 1.00 91.19 107 GLU A O 1
ATOM 819 N N . THR A 1 108 ? -16.007 -3.337 8.009 1.00 91.12 108 THR A N 1
ATOM 820 C CA . THR A 1 108 ? -14.708 -2.681 7.757 1.00 91.12 108 THR A CA 1
ATOM 821 C C . THR A 1 108 ? -13.513 -3.644 7.764 1.00 91.12 108 THR A C 1
ATOM 823 O O . THR A 1 108 ? -12.741 -3.594 6.801 1.00 91.12 108 THR A O 1
ATOM 826 N N . PRO A 1 109 ? -13.307 -4.517 8.774 1.00 91.19 109 PRO A N 1
ATOM 827 C CA . PRO A 1 109 ? -12.133 -5.381 8.826 1.00 91.19 109 PRO A CA 1
ATOM 828 C C . PRO A 1 109 ? -12.077 -6.341 7.636 1.00 91.19 109 PRO A C 1
ATOM 830 O O . PRO A 1 109 ? -10.994 -6.532 7.077 1.00 91.19 109 PRO A O 1
ATOM 833 N N . GLU A 1 110 ? -13.210 -6.895 7.205 1.00 92.06 110 GLU A N 1
ATOM 834 C CA . GLU A 1 110 ? -13.294 -7.802 6.052 1.00 92.06 110 GLU A CA 1
ATOM 835 C C . GLU A 1 110 ? -12.957 -7.075 4.744 1.00 92.06 110 GLU A C 1
ATOM 837 O O . GLU A 1 110 ? -12.176 -7.558 3.914 1.00 92.06 110 GLU A O 1
ATOM 842 N N . ILE A 1 111 ? -13.491 -5.860 4.576 1.00 92.06 111 ILE A N 1
ATOM 843 C CA . ILE A 1 111 ? -13.190 -5.005 3.425 1.00 92.06 111 ILE A CA 1
ATOM 844 C C . ILE A 1 111 ? -11.695 -4.659 3.400 1.00 92.06 111 ILE A C 1
ATOM 846 O O . ILE A 1 111 ? -11.064 -4.755 2.343 1.00 92.06 111 ILE A O 1
ATOM 850 N N . LEU A 1 112 ? -11.115 -4.293 4.546 1.00 92.19 112 LEU A N 1
ATOM 851 C CA . LEU A 1 112 ? -9.693 -3.978 4.681 1.00 92.19 112 LEU A CA 1
ATOM 852 C C . LEU A 1 112 ? -8.807 -5.169 4.315 1.00 92.19 112 LEU A C 1
ATOM 854 O O . LEU A 1 112 ? -7.859 -4.996 3.557 1.00 92.19 112 LEU A O 1
ATOM 858 N N . GLU A 1 113 ? -9.136 -6.374 4.767 1.00 91.94 113 GLU A N 1
ATOM 859 C CA . GLU A 1 113 ? -8.411 -7.604 4.425 1.00 91.94 113 GLU A CA 1
ATOM 860 C C . GLU A 1 113 ? -8.418 -7.888 2.923 1.00 91.94 113 GLU A C 1
ATOM 862 O O . GLU A 1 113 ? -7.388 -8.199 2.313 1.00 91.94 113 GLU A O 1
ATOM 867 N N . ARG A 1 114 ? -9.591 -7.757 2.295 1.00 93.38 114 ARG A N 1
ATOM 868 C CA . ARG A 1 114 ? -9.741 -7.942 0.850 1.00 93.38 114 ARG A CA 1
ATOM 869 C C . ARG A 1 114 ? -8.890 -6.935 0.079 1.00 93.38 114 ARG A C 1
ATOM 871 O O . ARG A 1 114 ? -8.247 -7.289 -0.911 1.00 93.38 114 ARG A O 1
ATOM 878 N N . LEU A 1 115 ? -8.876 -5.682 0.525 1.00 90.69 115 LEU A N 1
ATOM 879 C CA . LEU A 1 115 ? -8.086 -4.621 -0.095 1.00 90.69 115 LEU A CA 1
ATOM 880 C C . LEU A 1 115 ? -6.588 -4.792 0.174 1.00 90.69 115 LEU A C 1
ATOM 882 O O . LEU A 1 115 ? -5.790 -4.509 -0.718 1.00 90.69 115 LEU A O 1
ATOM 886 N N . GLN A 1 116 ? -6.207 -5.305 1.344 1.00 91.12 116 GLN A N 1
ATOM 887 C CA . GLN A 1 116 ? -4.822 -5.604 1.693 1.00 91.12 116 GLN A CA 1
ATOM 888 C C . GLN A 1 116 ? -4.237 -6.629 0.724 1.00 91.12 116 GLN A C 1
ATOM 890 O O . GLN A 1 116 ? -3.179 -6.394 0.148 1.00 91.12 116 GLN A O 1
ATOM 895 N N . LYS A 1 117 ? -4.962 -7.722 0.459 1.00 89.88 117 LYS A N 1
ATOM 896 C CA . LYS A 1 117 ? -4.552 -8.743 -0.520 1.00 89.88 117 LYS A CA 1
ATOM 897 C C . LYS A 1 117 ? -4.414 -8.181 -1.935 1.00 89.88 117 LYS A C 1
ATOM 899 O O . LYS A 1 117 ? -3.586 -8.652 -2.705 1.00 89.88 117 LYS A O 1
ATOM 904 N N . LYS A 1 118 ? -5.227 -7.180 -2.283 1.00 88.94 118 LYS A N 1
ATOM 905 C CA . LYS A 1 118 ? -5.239 -6.568 -3.616 1.00 88.94 118 LYS A CA 1
ATOM 906 C C . LYS A 1 118 ? -4.123 -5.542 -3.829 1.00 88.94 118 LYS A C 1
ATOM 908 O O . LYS A 1 118 ? -3.613 -5.443 -4.940 1.00 88.94 118 LYS A O 1
ATOM 913 N N . TYR A 1 119 ? -3.797 -4.749 -2.809 1.00 86.00 119 TYR A N 1
ATOM 914 C CA . TYR A 1 119 ? -2.917 -3.581 -2.939 1.00 86.00 119 TYR A CA 1
ATOM 915 C C . TYR A 1 119 ? -1.614 -3.670 -2.131 1.00 86.00 119 TYR A C 1
ATOM 917 O O . TYR A 1 119 ? -0.716 -2.871 -2.370 1.00 86.00 119 TYR A O 1
ATOM 925 N N . GLY A 1 120 ? -1.488 -4.620 -1.201 1.00 85.81 120 GLY A N 1
ATOM 926 C CA . GLY A 1 120 ? -0.238 -4.906 -0.489 1.00 85.81 120 GLY A CA 1
ATOM 927 C C . GLY A 1 120 ? 0.167 -3.901 0.597 1.00 85.81 120 GLY A C 1
ATOM 928 O O . GLY A 1 120 ? 1.357 -3.751 0.853 1.00 85.81 120 GLY A O 1
ATOM 929 N N . PHE A 1 121 ? -0.777 -3.195 1.231 1.00 88.88 121 PHE A N 1
ATOM 930 C CA . PHE A 1 121 ? -0.472 -2.289 2.353 1.00 88.88 121 PHE A CA 1
ATOM 931 C C . PHE A 1 121 ? -0.318 -3.030 3.697 1.00 88.88 121 PHE A C 1
ATOM 933 O O . PHE A 1 121 ? -0.730 -4.183 3.845 1.00 88.88 121 PHE A O 1
ATOM 940 N N . CYS A 1 122 ? 0.252 -2.361 4.704 1.00 88.94 122 CYS A N 1
ATOM 941 C CA . CYS A 1 122 ? 0.349 -2.896 6.063 1.00 88.94 122 CYS A CA 1
ATOM 942 C C . CYS A 1 122 ? -0.980 -2.676 6.801 1.00 88.94 122 CYS A C 1
ATOM 944 O O . CYS A 1 122 ? -1.408 -1.535 6.972 1.00 88.94 122 CYS A O 1
ATOM 946 N N . LEU A 1 123 ? -1.649 -3.757 7.207 1.00 90.62 123 LEU A N 1
ATOM 947 C CA . LEU A 1 123 ? -2.882 -3.711 7.992 1.00 90.62 123 LEU A CA 1
ATOM 948 C C . LEU A 1 123 ? -2.582 -4.183 9.412 1.00 90.62 123 LEU A C 1
ATOM 950 O O . LEU A 1 123 ? -2.121 -5.306 9.603 1.00 90.62 123 LEU A O 1
ATOM 954 N N . ILE A 1 124 ? -2.879 -3.338 10.393 1.00 89.88 124 ILE A N 1
ATOM 955 C CA . ILE A 1 124 ? -2.784 -3.655 11.814 1.00 89.88 124 ILE A CA 1
ATOM 956 C C . ILE A 1 124 ? -4.203 -3.727 12.356 1.00 89.88 124 ILE A C 1
ATOM 958 O O . ILE A 1 124 ? -4.926 -2.731 12.369 1.00 89.88 124 ILE A O 1
ATOM 962 N N . ARG A 1 125 ? -4.607 -4.910 12.806 1.00 88.12 125 ARG A N 1
ATOM 963 C CA . ARG A 1 125 ? -5.875 -5.089 13.505 1.00 88.12 125 ARG A CA 1
ATOM 964 C C . ARG A 1 125 ? -5.640 -5.005 14.995 1.00 88.12 125 ARG A C 1
ATOM 966 O O . ARG A 1 125 ? -4.814 -5.736 15.537 1.00 88.12 125 ARG A O 1
ATOM 973 N N . MET A 1 126 ? -6.370 -4.114 15.649 1.00 84.62 126 MET A N 1
ATOM 974 C CA . MET A 1 126 ? -6.442 -4.110 17.099 1.00 84.62 126 MET A CA 1
ATOM 975 C C . MET A 1 126 ? -7.456 -5.196 17.485 1.00 84.62 126 MET A C 1
ATOM 977 O O . MET A 1 126 ? -8.666 -4.977 17.446 1.00 84.62 126 MET A O 1
ATOM 981 N N . GLU A 1 127 ? -6.979 -6.406 17.770 1.00 72.94 127 GLU A N 1
ATOM 982 C CA . GLU A 1 127 ? -7.818 -7.503 18.263 1.00 72.94 127 GLU A CA 1
ATOM 983 C C . GLU A 1 127 ? -7.782 -7.538 19.798 1.00 72.94 127 GLU A C 1
ATOM 985 O O . GLU A 1 127 ? -6.718 -7.456 20.407 1.00 72.94 127 GLU A O 1
ATOM 990 N N . GLY A 1 128 ? -8.950 -7.680 20.432 1.00 61.09 128 GLY A N 1
ATOM 991 C CA . GLY A 1 128 ? -9.065 -7.875 21.882 1.00 61.09 128 GLY A CA 1
ATOM 992 C C . GLY A 1 128 ? -9.095 -6.598 22.734 1.00 61.09 128 GLY A C 1
ATOM 993 O O . GLY A 1 128 ? -8.742 -5.508 22.300 1.00 61.09 128 GLY A O 1
ATOM 994 N N . HIS A 1 129 ? -9.568 -6.742 23.975 1.00 48.50 129 HIS A N 1
ATOM 995 C CA . HIS A 1 129 ? -9.608 -5.700 25.009 1.00 48.50 129 HIS A CA 1
ATOM 996 C C . HIS A 1 129 ? -8.182 -5.327 25.480 1.00 48.50 129 HIS A C 1
ATOM 998 O O . HIS A 1 129 ? -7.808 -5.612 26.614 1.00 48.50 129 HIS A O 1
ATOM 1004 N N . GLU A 1 130 ? -7.383 -4.650 24.653 1.00 57.84 130 GLU A N 1
ATOM 1005 C CA . GLU A 1 130 ? -6.255 -3.838 25.142 1.00 57.84 130 GLU A CA 1
ATOM 1006 C C . GLU A 1 130 ? -6.640 -2.346 25.118 1.00 57.84 130 GLU A C 1
ATOM 1008 O O . GLU A 1 130 ? -6.140 -1.586 24.288 1.00 57.84 130 GLU A O 1
ATOM 1013 N N . PRO A 1 131 ? -7.536 -1.890 26.021 1.00 57.78 131 PRO A N 1
ATOM 1014 C CA . PRO A 1 131 ? -8.031 -0.510 26.041 1.00 57.78 131 PRO A CA 1
ATOM 1015 C C . PRO A 1 131 ? -6.946 0.531 26.360 1.00 57.78 131 PRO A C 1
ATOM 1017 O O . PRO A 1 131 ? -7.193 1.730 26.232 1.00 57.78 131 PRO A O 1
ATOM 1020 N N . GLU A 1 132 ? -5.760 0.103 26.796 1.00 63.41 132 GLU A N 1
ATOM 1021 C CA . GLU A 1 132 ? -4.686 1.007 27.209 1.00 63.41 132 GLU A CA 1
ATOM 1022 C C . GLU A 1 132 ? -3.811 1.486 26.047 1.00 63.41 132 GLU A C 1
ATOM 1024 O O . GLU A 1 132 ? -3.250 2.583 26.120 1.00 63.41 132 GLU A O 1
ATOM 1029 N N . LYS A 1 133 ? -3.706 0.723 24.950 1.00 72.50 133 LYS A N 1
ATOM 1030 C CA . LYS A 1 133 ? -2.861 1.121 23.819 1.00 72.50 133 LYS A CA 1
ATOM 1031 C C . LYS A 1 133 ? -3.638 2.010 22.865 1.00 72.50 133 LYS A C 1
ATOM 1033 O O . LYS A 1 133 ? -4.620 1.605 22.251 1.00 72.50 133 LYS A O 1
ATOM 1038 N N . LYS A 1 134 ? -3.161 3.242 22.685 1.00 83.62 134 LYS A N 1
ATOM 1039 C CA . LYS A 1 134 ? -3.718 4.141 21.672 1.00 83.62 134 LYS A CA 1
ATOM 1040 C C . LYS A 1 134 ? -3.377 3.588 20.281 1.00 83.62 134 LYS A C 1
ATOM 1042 O O . LYS A 1 134 ? -2.192 3.365 20.023 1.00 83.62 134 LYS A O 1
ATOM 1047 N N . PRO A 1 135 ? -4.346 3.476 19.349 1.00 83.44 135 PRO A N 1
ATOM 1048 C CA . PRO A 1 135 ? -4.094 2.996 17.984 1.00 83.44 135 PRO A CA 1
ATOM 1049 C C . PRO A 1 135 ? -2.929 3.731 17.312 1.00 83.44 135 PRO A C 1
ATOM 1051 O O . PRO A 1 135 ? -2.080 3.139 16.656 1.00 83.44 135 PRO A O 1
ATOM 1054 N N . LEU A 1 136 ? -2.834 5.039 17.557 1.00 83.94 136 LEU A N 1
ATOM 1055 C CA . LEU A 1 136 ? -1.764 5.883 17.038 1.00 83.94 136 LEU A CA 1
ATOM 1056 C C . LEU A 1 136 ? -0.361 5.423 17.471 1.00 83.94 136 LEU A C 1
ATOM 1058 O O . LEU A 1 136 ? 0.559 5.467 16.662 1.00 83.94 136 LEU A O 1
ATOM 1062 N N . GLU A 1 137 ? -0.181 4.998 18.722 1.00 84.38 137 GLU A N 1
ATOM 1063 C CA . GLU A 1 137 ? 1.130 4.582 19.239 1.00 84.38 137 GLU A CA 1
ATOM 1064 C C . GLU A 1 137 ? 1.587 3.275 18.590 1.00 84.38 137 GLU A C 1
ATOM 1066 O O . GLU A 1 137 ? 2.735 3.174 18.157 1.00 84.38 137 GLU A O 1
ATOM 1071 N N . VAL A 1 138 ? 0.666 2.323 18.428 1.00 84.38 138 VAL A N 1
ATOM 1072 C CA . VAL A 1 138 ? 0.910 1.059 17.714 1.00 84.38 138 VAL A CA 1
ATOM 1073 C C . VAL A 1 138 ? 1.304 1.327 16.257 1.00 84.38 138 VAL A C 1
ATOM 1075 O O . VAL A 1 138 ? 2.269 0.760 15.735 1.00 84.38 138 VAL A O 1
ATOM 1078 N N . GLY A 1 139 ? 0.605 2.260 15.610 1.00 83.62 139 GLY A N 1
ATOM 1079 C CA . GLY A 1 139 ? 0.922 2.704 14.257 1.00 83.62 139 GLY A CA 1
ATOM 1080 C C . GLY A 1 139 ? 2.299 3.334 14.131 1.00 83.62 139 GLY A C 1
ATOM 1081 O O . GLY A 1 139 ? 3.074 2.964 13.252 1.00 83.62 139 GLY A O 1
ATOM 1082 N N . LEU A 1 140 ? 2.626 4.264 15.029 1.00 83.81 140 LEU A N 1
ATOM 1083 C CA . LEU A 1 140 ? 3.912 4.962 15.041 1.00 83.81 140 LEU A CA 1
ATOM 1084 C C . LEU A 1 140 ? 5.093 4.016 15.290 1.00 83.81 140 LEU A C 1
ATOM 1086 O O . LEU A 1 140 ? 6.159 4.223 14.710 1.00 83.81 140 LEU A O 1
ATOM 1090 N N . GLN A 1 141 ? 4.914 2.978 16.114 1.00 81.81 141 GLN A N 1
ATOM 1091 C CA . GLN A 1 141 ? 5.929 1.937 16.318 1.00 81.81 141 GLN A CA 1
ATOM 1092 C C . GLN A 1 141 ? 6.189 1.123 15.047 1.00 81.81 141 GLN A C 1
ATOM 1094 O O . GLN A 1 141 ? 7.325 0.723 14.798 1.00 81.81 141 GLN A O 1
ATOM 1099 N N . SER A 1 142 ? 5.153 0.931 14.233 1.00 81.75 142 SER A N 1
ATOM 1100 C CA . SER A 1 142 ? 5.226 0.168 12.986 1.00 81.75 142 SER A CA 1
ATOM 1101 C C . SER A 1 142 ? 5.767 0.988 11.809 1.00 81.75 142 SER A C 1
ATOM 1103 O O . SER A 1 142 ? 6.239 0.411 10.837 1.00 81.75 142 SER A O 1
ATOM 1105 N N . CYS A 1 143 ? 5.743 2.323 11.893 1.00 83.00 143 CYS A N 1
ATOM 1106 C CA . CYS A 1 143 ? 6.249 3.209 10.843 1.00 83.00 143 CYS A CA 1
ATOM 1107 C C . CYS A 1 143 ? 7.785 3.176 10.756 1.00 83.00 143 CYS A C 1
ATOM 1109 O O . CYS A 1 143 ? 8.487 3.478 11.733 1.00 83.00 143 CYS A O 1
ATOM 1111 N N . GLY A 1 144 ? 8.307 2.900 9.557 1.00 75.50 144 GLY A N 1
ATOM 1112 C CA . GLY A 1 144 ? 9.739 2.988 9.247 1.00 75.50 144 GLY A CA 1
ATOM 1113 C C . GLY A 1 144 ? 10.193 4.364 8.744 1.00 75.50 144 GLY A C 1
ATOM 1114 O O . GLY A 1 144 ? 11.396 4.645 8.728 1.00 75.50 144 GLY A O 1
ATOM 1115 N N . GLY A 1 145 ? 9.252 5.219 8.332 1.00 71.88 145 GLY A N 1
ATOM 1116 C CA . GLY A 1 145 ? 9.531 6.485 7.659 1.00 71.88 145 GLY A CA 1
ATOM 1117 C C . GLY A 1 145 ? 10.094 7.597 8.549 1.00 71.88 145 GLY A C 1
ATOM 1118 O O . GLY A 1 145 ? 9.878 7.644 9.761 1.00 71.88 145 GLY A O 1
ATOM 1119 N N . LYS A 1 146 ? 10.812 8.545 7.927 1.00 76.88 146 LYS A N 1
ATOM 1120 C CA . LYS A 1 146 ? 11.330 9.761 8.596 1.00 76.88 146 LYS A CA 1
ATOM 1121 C C . LYS A 1 146 ? 10.225 10.769 8.924 1.00 76.88 146 LYS A C 1
ATOM 1123 O O . LYS A 1 146 ? 10.354 11.532 9.878 1.00 76.88 146 LYS A O 1
ATOM 1128 N N . GLN A 1 147 ? 9.181 10.802 8.106 1.00 80.69 147 GLN A N 1
ATOM 1129 C CA . GLN A 1 147 ? 8.010 11.659 8.229 1.00 80.69 147 GLN A CA 1
ATOM 1130 C C . GLN A 1 147 ? 6.773 10.771 8.252 1.00 80.69 147 GLN A C 1
ATOM 1132 O O . GLN A 1 147 ? 6.631 9.899 7.399 1.00 80.69 147 GLN A O 1
ATOM 1137 N N . VAL A 1 148 ? 5.880 10.995 9.210 1.00 85.12 148 VAL A N 1
ATOM 1138 C CA . VAL A 1 148 ? 4.632 10.240 9.323 1.00 85.12 148 VAL A CA 1
ATOM 1139 C C . VAL A 1 148 ? 3.465 11.206 9.167 1.00 85.12 148 VAL A C 1
ATOM 1141 O O . VAL A 1 148 ? 3.404 12.223 9.856 1.00 85.12 148 VAL A O 1
ATOM 1144 N N . TYR A 1 149 ? 2.549 10.908 8.251 1.00 85.88 149 TYR A N 1
ATOM 1145 C CA . TYR A 1 149 ? 1.297 11.642 8.093 1.00 85.88 149 TYR A CA 1
ATOM 1146 C C . TYR A 1 149 ? 0.162 10.788 8.630 1.00 85.88 149 TYR A C 1
ATOM 1148 O O . TYR A 1 149 ? -0.093 9.710 8.099 1.00 85.88 149 TYR A O 1
ATOM 1156 N N . CYS A 1 150 ? -0.521 11.271 9.665 1.00 85.75 150 CYS A N 1
ATOM 1157 C CA . CYS A 1 150 ? -1.615 10.542 10.287 1.00 85.75 150 CYS A CA 1
ATOM 1158 C C . CYS A 1 150 ? -2.969 11.080 9.814 1.00 85.75 150 CYS A C 1
ATOM 1160 O O . CYS A 1 150 ? -3.242 12.281 9.825 1.00 85.75 150 CYS A O 1
ATOM 1162 N N . PHE A 1 151 ? -3.853 10.176 9.426 1.00 86.06 151 PHE A N 1
ATOM 1163 C CA . PHE A 1 151 ? -5.204 10.491 8.995 1.00 86.06 151 PHE A CA 1
ATOM 1164 C C . PHE A 1 151 ? -6.178 9.704 9.857 1.00 86.06 151 PHE A C 1
ATOM 1166 O O . PHE A 1 151 ? -6.130 8.475 9.913 1.00 86.06 151 PHE A O 1
ATOM 1173 N N . PHE A 1 152 ? -7.073 10.420 10.531 1.00 83.81 152 PHE A N 1
ATOM 1174 C CA . PHE A 1 152 ? -8.156 9.798 11.279 1.00 83.81 152 PHE A CA 1
ATOM 1175 C C . PHE A 1 152 ? -9.408 9.835 10.417 1.00 83.81 152 PHE A C 1
ATOM 1177 O O . PHE A 1 152 ? -9.917 10.910 10.086 1.00 83.81 152 PHE A O 1
ATOM 1184 N N . LEU A 1 153 ? -9.904 8.657 10.052 1.00 80.88 153 LEU A N 1
ATOM 1185 C CA . LEU A 1 153 ? -11.182 8.532 9.367 1.00 80.88 153 LEU A CA 1
ATOM 1186 C C . LEU A 1 153 ? -12.274 8.448 10.433 1.00 80.88 153 LEU A C 1
ATOM 1188 O O . LEU A 1 153 ? -12.407 7.437 11.122 1.00 80.88 153 LEU A O 1
ATOM 1192 N N . ARG A 1 154 ? -13.027 9.538 10.604 1.00 68.69 154 ARG A N 1
ATOM 1193 C CA . ARG A 1 154 ? -14.165 9.607 11.528 1.00 68.69 154 ARG A CA 1
ATOM 1194 C C . ARG A 1 154 ? -15.420 10.052 10.785 1.00 68.69 154 ARG A C 1
ATOM 1196 O O . ARG A 1 154 ? -15.478 11.172 10.287 1.00 68.69 154 ARG A O 1
ATOM 1203 N N . GLY A 1 155 ? -16.444 9.200 10.811 1.00 57.72 155 GLY A N 1
ATOM 1204 C CA . GLY A 1 155 ? -17.780 9.505 10.301 1.00 57.72 155 GLY A CA 1
ATOM 1205 C C . GLY A 1 155 ? -17.906 9.426 8.776 1.00 57.72 155 GLY A C 1
ATOM 1206 O O . GLY A 1 155 ? -16.926 9.509 8.041 1.00 57.72 155 GLY A O 1
ATOM 1207 N N . CYS A 1 156 ? -19.148 9.313 8.299 1.00 50.03 156 CYS A N 1
ATOM 1208 C CA . CYS A 1 156 ? -19.509 9.138 6.884 1.00 50.03 156 CYS A CA 1
ATOM 1209 C C . CYS A 1 156 ? -19.234 10.358 5.967 1.00 50.03 156 CYS A C 1
ATOM 1211 O O . CYS A 1 156 ? -19.871 10.475 4.924 1.00 50.03 156 CYS A O 1
ATOM 1213 N N . GLY A 1 157 ? -18.331 11.288 6.308 1.00 49.00 157 GLY A N 1
ATOM 1214 C CA . GLY A 1 157 ? -18.257 12.563 5.578 1.00 49.00 157 GLY A CA 1
ATOM 1215 C C . GLY A 1 157 ? -16.959 13.369 5.595 1.00 49.00 157 GLY A C 1
ATOM 1216 O O . GLY A 1 157 ? -16.955 14.450 5.013 1.00 49.00 157 GLY A O 1
ATOM 1217 N N . GLY A 1 158 ? -15.856 12.913 6.198 1.00 47.41 158 GLY A N 1
ATOM 1218 C CA . GLY A 1 158 ? -14.644 13.740 6.220 1.00 47.41 158 GLY A CA 1
ATOM 1219 C C . GLY A 1 158 ? -13.350 12.997 6.524 1.00 47.41 158 GLY A C 1
ATOM 1220 O O . GLY A 1 158 ? -13.289 12.150 7.411 1.00 47.41 158 GLY A O 1
ATOM 1221 N N . ILE A 1 159 ? -12.295 13.353 5.790 1.00 50.28 159 ILE A N 1
ATOM 1222 C CA . ILE A 1 159 ? -10.913 13.040 6.157 1.00 50.28 159 ILE A CA 1
ATOM 1223 C C . ILE A 1 159 ? -10.439 14.206 7.022 1.00 50.28 159 ILE A C 1
ATOM 1225 O O . ILE A 1 159 ? -10.294 15.315 6.511 1.00 50.28 159 ILE A O 1
ATOM 1229 N N . SER A 1 160 ? -10.196 13.971 8.310 1.00 44.91 160 SER A N 1
ATOM 1230 C CA . SER A 1 160 ? -9.528 14.953 9.167 1.00 44.91 160 SER A CA 1
ATOM 1231 C C . SER A 1 160 ? -8.029 14.649 9.172 1.00 44.91 160 SER A C 1
ATOM 1233 O O . SER A 1 160 ? -7.614 13.674 9.811 1.00 44.91 160 SER A O 1
ATOM 1235 N N . PRO A 1 161 ? -7.194 15.423 8.451 1.00 46.03 161 PRO A N 1
ATOM 1236 C CA . PRO A 1 161 ? -5.752 15.259 8.542 1.00 46.03 161 PRO A CA 1
ATOM 1237 C C . PRO A 1 161 ? -5.296 15.699 9.936 1.00 46.03 161 PRO A C 1
ATOM 1239 O O . PRO A 1 161 ? -5.526 16.836 10.343 1.00 46.03 161 PRO A O 1
ATOM 1242 N N . VAL A 1 162 ? -4.636 14.806 10.670 1.00 48.06 162 VAL A N 1
ATOM 1243 C CA . VAL A 1 162 ? -3.926 15.164 11.899 1.00 48.06 162 VAL A CA 1
ATOM 1244 C C . VAL A 1 162 ? -2.449 15.018 11.595 1.00 48.06 162 VAL A C 1
ATOM 1246 O O . VAL A 1 162 ? -1.897 13.921 11.574 1.00 48.06 162 VAL A O 1
ATOM 1249 N N . LEU A 1 163 ? -1.792 16.142 11.327 1.00 41.22 163 LEU A N 1
ATOM 1250 C CA . LEU A 1 163 ? -0.365 16.144 11.048 1.00 41.22 163 LEU A CA 1
ATOM 1251 C C . LEU A 1 163 ? 0.411 15.821 12.337 1.00 41.22 163 LEU A C 1
ATOM 1253 O O . LEU A 1 163 ? 0.750 16.708 13.117 1.00 41.22 163 LEU A O 1
ATOM 1257 N N . ALA A 1 164 ? 0.681 14.542 12.583 1.00 43.88 164 ALA A N 1
ATOM 1258 C CA . ALA A 1 164 ? 1.556 14.114 13.664 1.00 43.88 164 ALA A CA 1
ATOM 1259 C C . ALA A 1 164 ? 3.008 14.138 13.168 1.00 43.88 164 ALA A C 1
ATOM 1261 O O . ALA A 1 164 ? 3.558 13.127 12.746 1.00 43.88 164 ALA A O 1
ATOM 1262 N N . ALA A 1 165 ? 3.644 15.310 13.213 1.00 41.22 165 ALA A N 1
ATOM 1263 C CA . ALA A 1 165 ? 5.071 15.445 12.930 1.00 41.22 165 ALA A CA 1
ATOM 1264 C C . ALA A 1 165 ? 5.907 14.846 14.082 1.00 41.22 165 ALA A C 1
ATOM 1266 O O . ALA A 1 165 ? 6.458 15.554 14.925 1.00 41.22 165 ALA A O 1
ATOM 1267 N N . GLY A 1 166 ? 5.985 13.517 14.143 1.00 42.50 166 GLY A N 1
ATOM 1268 C CA . GLY A 1 166 ? 6.827 12.790 15.087 1.00 42.50 166 GLY A CA 1
ATOM 1269 C C . GLY A 1 166 ? 8.285 12.799 14.638 1.00 42.50 166 GLY A C 1
ATOM 1270 O O . GLY A 1 166 ? 8.738 11.874 13.971 1.00 42.50 166 GLY A O 1
ATOM 1271 N N . ARG A 1 167 ? 9.049 13.835 15.000 1.00 39.00 167 ARG A N 1
ATOM 1272 C CA . ARG A 1 167 ? 10.510 13.832 14.832 1.00 39.00 167 ARG A CA 1
ATOM 1273 C C . ARG A 1 167 ? 11.082 12.761 15.771 1.00 39.00 167 ARG A C 1
ATOM 1275 O O . ARG A 1 167 ? 11.162 13.009 16.972 1.00 39.00 167 ARG A O 1
ATOM 1282 N N . ARG A 1 168 ? 11.473 11.581 15.260 1.00 40.69 168 ARG A N 1
ATOM 1283 C CA . ARG A 1 168 ? 12.258 10.603 16.043 1.00 40.69 168 ARG A CA 1
ATOM 1284 C C . ARG A 1 168 ? 13.520 11.315 16.544 1.00 40.69 168 ARG A C 1
ATOM 1286 O O . ARG A 1 168 ? 14.454 11.529 15.774 1.00 40.69 168 ARG A O 1
ATOM 1293 N N . ARG A 1 169 ? 13.557 11.702 17.826 1.00 38.19 169 ARG A N 1
ATOM 1294 C CA . ARG A 1 169 ? 14.832 11.880 18.525 1.00 38.19 169 ARG A CA 1
ATOM 1295 C C . ARG A 1 169 ? 15.409 10.481 18.646 1.00 38.19 169 ARG A C 1
ATOM 1297 O O . ARG A 1 169 ? 14.844 9.63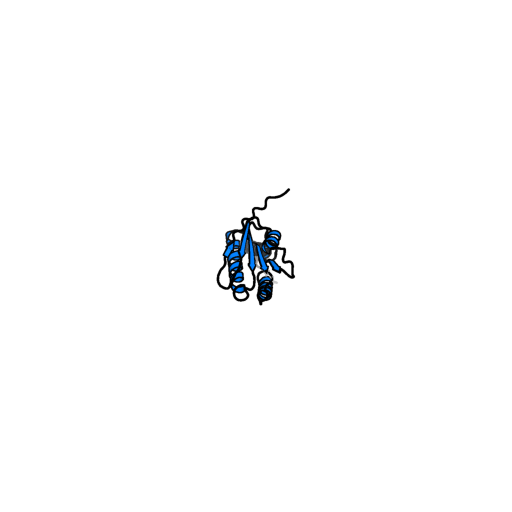1 19.327 1.00 38.19 169 ARG A O 1
ATOM 1304 N N . THR A 1 170 ? 16.472 10.236 17.899 1.00 32.59 170 THR A N 1
ATOM 1305 C CA . THR A 1 170 ? 17.376 9.117 18.126 1.00 32.59 170 THR A CA 1
ATOM 1306 C C . THR A 1 170 ? 17.820 9.171 19.585 1.00 32.59 170 THR A C 1
ATOM 1308 O O . THR A 1 170 ? 18.577 10.066 19.953 1.00 32.59 170 THR A O 1
ATOM 1311 N N . TRP A 1 171 ? 17.303 8.268 20.412 1.00 34.53 171 TRP A N 1
ATOM 1312 C CA . TRP A 1 171 ? 17.921 7.931 21.686 1.00 34.53 171 TRP A CA 1
ATOM 1313 C C . TRP A 1 171 ? 18.930 6.825 21.382 1.00 34.53 171 TRP A C 1
ATOM 1315 O O . TRP A 1 171 ? 18.554 5.668 21.194 1.00 34.53 171 TRP A O 1
ATOM 1325 N N . LEU A 1 172 ? 20.181 7.243 21.195 1.00 33.66 172 LEU A N 1
ATOM 1326 C CA . LEU A 1 172 ? 21.342 6.475 21.632 1.00 33.66 172 LEU A CA 1
ATOM 1327 C C . LEU A 1 172 ? 21.676 6.957 23.043 1.00 33.66 172 LEU A C 1
ATOM 1329 O O . LEU A 1 172 ? 21.521 8.182 23.270 1.00 33.66 172 LEU A O 1
#

Sequence (172 aa):
MVIVTLSSSPTYTAGGRGGFFVFLNLLLAACYLLVVWGLIRFSCEIAGFLEKGAIPKTGTSLLFVVRNQACFIETVIRKVVAFASLISQASRELPEVIIIDDHSTDETPEILERLQKKYGFCLIRMEGHEPEKKPLEVGLQSCGGKQVYCFFLRGCGGISPVLAAGRRRTWL

Foldseek 3Di:
DDDDDDDDDDDPPPPDPVVVVVVVVVVVVVVVVVVVVVVVVVVVVVVVVPPDPPQFLAQEEEEEEDAQAVPCVLVVLVVVLVVQVVCCVVPVGRHAYEYEYPPHPDCVVVSVVVVCVVRVHHYHYPDDPPVPDDSVVVRVVVDSHQAYWYWYDDDPDDTDTDRPGPRPPDDD

pLDDT: mean 74.8, std 17.91, range [32.59, 97.31]

Secondary structure (DSSP, 8-state):
---------------SHHHHHHHHHHHHHHHHHHHHHHHHHHHHHHHHHHS-------SEEEEEEESS-HHHHHHHHHHHHHHHHHHHHHHSS--EEEEEE-S--SSHHHHHHHHHHHH--EEEE--SS-TTS-HHHHHHHH--SSEEEEEEE-STT-EEEE----------

Radius of gyration: 33.05 Å; chains: 1; bounding box: 61×57×114 Å